Protein AF-A0A068VNN4-F1 (afdb_monomer_lite)

pLDDT: mean 89.15, std 11.1, range [49.12, 97.88]

Sequence (67 aa):
MHRHSLFQVAQKITSNTIMYLPKNVDLLEVEQLSWLSSPPLDIEIEENTVRGKLKAITVYFGDATIT

Secondary structure (DSSP, 8-state):
--HHHHHHHHHTT-S-EEEEEETTS-HHHHHHHHTTSSSPPPEEEEEEEETTEEEEEEEEEGGG---

InterPro domains:
  IPR019012 RNA cap guanine-N2 methyltransferase [PF09445] (5-63)
  IPR029063 S-adenosyl-L-methionine-dependent methyltransferase superfamily [G3DSA:3.40.50.150] (1-66)

Foldseek 3Di:
DPPLVVLVVVVVVDQWDKDKFFPPDDVVVVLVSQVVDVVRWDKDWAFDDDPNHTGIIMITTHPNDDD

Radius of gyration: 12.1 Å; chains: 1; bounding box: 30×30×28 Å

Organism: Coffea canephora (NCBI:txid49390)

Structure (mmCIF, N/CA/C/O backbone):
data_AF-A0A068VNN4-F1
#
_entry.id   AF-A0A068VNN4-F1
#
loop_
_atom_site.group_PDB
_atom_site.id
_atom_site.type_symbol
_atom_site.label_atom_id
_atom_site.label_alt_id
_atom_site.label_comp_id
_atom_site.label_asym_id
_atom_site.label_entity_id
_atom_site.label_seq_id
_atom_site.pdbx_PDB_ins_code
_atom_site.Cartn_x
_atom_site.Cartn_y
_atom_site.Cartn_z
_atom_site.occupancy
_atom_site.B_iso_or_equiv
_atom_site.auth_seq_id
_atom_s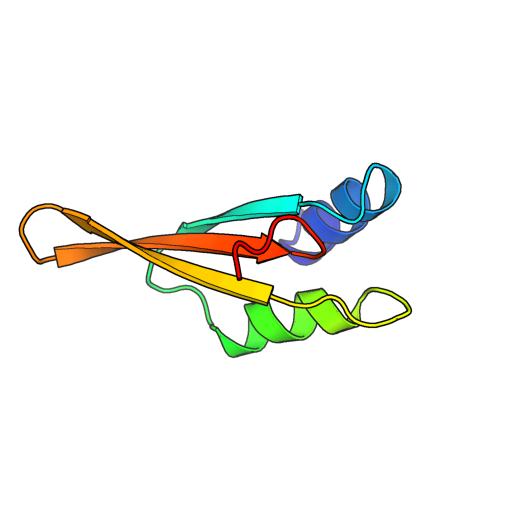ite.auth_comp_id
_atom_site.auth_asym_id
_atom_site.auth_atom_id
_atom_site.pdbx_PDB_model_num
ATOM 1 N N . MET A 1 1 ? 2.192 -18.715 2.222 1.00 49.12 1 MET A N 1
ATOM 2 C CA . MET A 1 1 ? 2.640 -17.611 1.345 1.00 49.12 1 MET A CA 1
ATOM 3 C C . MET A 1 1 ? 2.907 -16.399 2.222 1.00 49.12 1 MET A C 1
ATOM 5 O O . MET A 1 1 ? 2.027 -16.046 2.992 1.00 49.12 1 MET A O 1
ATOM 9 N N . HIS A 1 2 ? 4.104 -15.814 2.163 1.00 61.25 2 HIS A N 1
ATOM 10 C CA . HIS A 1 2 ? 4.409 -14.556 2.859 1.00 61.25 2 HIS A CA 1
ATOM 11 C C . HIS A 1 2 ? 3.816 -13.391 2.046 1.00 61.25 2 HIS A C 1
ATOM 13 O O . HIS A 1 2 ? 3.818 -13.458 0.822 1.00 61.25 2 HIS A O 1
ATOM 19 N N . ARG A 1 3 ? 3.294 -12.334 2.679 1.00 58.00 3 ARG A N 1
ATOM 20 C CA . ARG A 1 3 ? 2.621 -11.201 1.997 1.00 58.00 3 ARG A CA 1
ATOM 21 C C . ARG A 1 3 ? 3.404 -10.634 0.800 1.00 58.00 3 ARG A C 1
ATOM 23 O O . ARG A 1 3 ? 2.805 -10.391 -0.246 1.00 58.00 3 ARG A O 1
ATOM 30 N N . HIS A 1 4 ? 4.732 -10.539 0.907 1.00 60.91 4 HIS A N 1
ATOM 31 C CA . HIS A 1 4 ? 5.610 -10.095 -0.184 1.00 60.91 4 HIS A CA 1
ATOM 32 C C . HIS A 1 4 ? 5.466 -10.930 -1.466 1.00 60.91 4 HIS A C 1
ATOM 34 O O . HIS A 1 4 ? 5.519 -10.379 -2.563 1.00 60.91 4 HIS A O 1
ATOM 40 N N . SER A 1 5 ? 5.215 -12.243 -1.352 1.00 79.38 5 SER A N 1
ATOM 41 C CA . SER A 1 5 ? 5.066 -13.100 -2.532 1.00 79.38 5 SER A CA 1
ATOM 42 C C . SER A 1 5 ? 3.789 -12.798 -3.314 1.00 79.38 5 SER A C 1
ATOM 44 O O . SER A 1 5 ? 3.778 -12.972 -4.526 1.00 79.38 5 SER A O 1
ATOM 46 N N . LEU A 1 6 ? 2.719 -12.338 -2.650 1.00 89.88 6 LEU A N 1
ATOM 47 C CA . LEU A 1 6 ? 1.476 -11.983 -3.341 1.00 89.88 6 LEU A CA 1
ATOM 48 C C . LEU A 1 6 ? 1.632 -10.670 -4.113 1.00 89.88 6 LEU A C 1
ATOM 50 O O . LEU A 1 6 ? 1.255 -10.611 -5.280 1.00 89.88 6 LEU A O 1
ATOM 54 N N . PHE A 1 7 ? 2.239 -9.656 -3.490 1.00 90.12 7 PHE A N 1
ATOM 55 C CA . PHE A 1 7 ? 2.489 -8.372 -4.145 1.00 90.12 7 PHE A CA 1
ATOM 56 C C . PHE A 1 7 ? 3.385 -8.541 -5.380 1.00 90.12 7 PHE A C 1
ATOM 58 O O . PHE A 1 7 ? 3.022 -8.109 -6.465 1.00 90.12 7 PHE A O 1
ATOM 65 N N . GLN A 1 8 ? 4.493 -9.280 -5.270 1.00 89.38 8 GLN A N 1
ATOM 66 C CA . GLN A 1 8 ? 5.376 -9.547 -6.413 1.00 89.38 8 GLN A CA 1
ATOM 67 C C . GLN A 1 8 ? 4.695 -10.322 -7.550 1.00 89.38 8 GLN A C 1
ATOM 69 O O . GLN A 1 8 ? 5.046 -10.141 -8.714 1.00 89.38 8 GLN A O 1
ATOM 74 N N . VAL A 1 9 ? 3.741 -11.205 -7.238 1.00 92.44 9 VAL A N 1
ATOM 75 C CA . VAL A 1 9 ? 2.950 -11.899 -8.265 1.00 92.44 9 VAL A CA 1
ATOM 76 C C . VAL A 1 9 ? 1.978 -10.933 -8.941 1.00 92.44 9 VAL A C 1
ATOM 78 O O . VAL A 1 9 ? 1.889 -10.954 -10.165 1.00 92.44 9 VAL A O 1
ATOM 81 N N . ALA A 1 10 ? 1.307 -10.059 -8.184 1.00 91.88 10 ALA A N 1
ATOM 82 C CA . ALA A 1 10 ? 0.432 -9.026 -8.742 1.00 91.88 10 ALA A CA 1
ATOM 83 C C . ALA A 1 10 ? 1.203 -8.057 -9.659 1.00 91.88 10 ALA A C 1
ATOM 85 O O . ALA A 1 10 ? 0.771 -7.810 -10.782 1.00 91.88 10 ALA A O 1
ATOM 86 N N . GLN A 1 11 ? 2.404 -7.640 -9.245 1.00 90.25 11 GLN A N 1
ATOM 87 C CA . GLN A 1 11 ? 3.287 -6.755 -10.015 1.00 90.25 11 GLN A CA 1
ATOM 88 C C . GLN A 1 11 ? 3.744 -7.337 -11.360 1.00 90.25 11 GLN A C 1
ATOM 90 O O . GLN A 1 11 ? 4.098 -6.592 -12.268 1.00 90.25 11 GLN A O 1
ATOM 95 N N . LYS A 1 12 ? 3.724 -8.667 -11.528 1.00 91.62 12 LYS A N 1
ATOM 96 C CA . LYS A 1 12 ? 3.986 -9.301 -12.834 1.00 91.62 12 LYS A CA 1
ATOM 97 C C . LYS A 1 12 ? 2.823 -9.156 -13.815 1.00 91.62 12 LYS A C 1
ATOM 99 O O . LYS A 1 12 ? 3.012 -9.401 -15.002 1.00 91.62 12 LYS A O 1
ATOM 104 N N . ILE A 1 13 ? 1.633 -8.822 -13.323 1.00 93.62 13 ILE A N 1
ATOM 105 C CA . ILE A 1 13 ? 0.421 -8.634 -14.123 1.00 93.62 13 ILE A CA 1
ATOM 106 C C . ILE A 1 13 ? 0.238 -7.146 -14.431 1.00 93.62 13 ILE A C 1
ATOM 108 O O . ILE A 1 13 ? -0.016 -6.787 -15.576 1.00 93.62 13 ILE A O 1
ATOM 112 N N . THR A 1 14 ? 0.366 -6.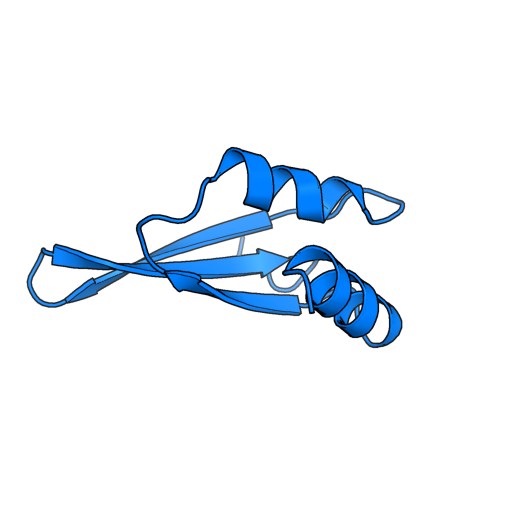286 -13.418 1.00 92.25 14 THR A N 1
ATOM 113 C CA . THR A 1 14 ? 0.190 -4.832 -13.534 1.00 92.25 14 THR A CA 1
ATOM 114 C C . THR A 1 14 ? 0.925 -4.103 -12.410 1.00 92.25 14 THR A C 1
ATOM 116 O O . THR A 1 14 ? 0.978 -4.605 -11.292 1.00 92.25 14 THR A O 1
ATOM 119 N N . SER A 1 15 ? 1.454 -2.907 -12.686 1.00 89.00 15 SER A N 1
ATOM 120 C CA . SER A 1 15 ? 1.970 -1.987 -11.659 1.00 89.00 15 SER A CA 1
ATOM 121 C C . SER A 1 15 ? 0.855 -1.315 -10.854 1.00 89.00 15 SER A C 1
ATOM 123 O O . SER A 1 15 ? 1.084 -0.881 -9.729 1.00 89.00 15 SER A O 1
ATOM 125 N N . ASN A 1 16 ? -0.353 -1.243 -11.420 1.00 92.44 16 ASN A N 1
ATOM 126 C CA . ASN A 1 16 ? -1.501 -0.572 -10.821 1.00 92.44 16 ASN A CA 1
ATOM 127 C C . ASN A 1 16 ? -2.272 -1.574 -9.962 1.00 92.44 16 ASN A C 1
ATOM 129 O O . ASN A 1 16 ? -3.187 -2.251 -10.439 1.00 92.44 16 ASN A O 1
ATOM 133 N N . THR A 1 17 ? -1.846 -1.706 -8.709 1.00 92.81 17 THR A N 1
ATOM 134 C CA . THR A 1 17 ? -2.377 -2.687 -7.757 1.00 92.81 17 THR A CA 1
ATOM 135 C C . THR A 1 17 ? -3.083 -1.978 -6.606 1.00 92.81 17 THR A C 1
ATOM 137 O O . THR A 1 17 ? -2.602 -0.968 -6.104 1.00 92.81 17 THR A O 1
ATOM 140 N N . ILE A 1 18 ? -4.206 -2.535 -6.147 1.00 95.12 18 ILE A N 1
ATOM 141 C CA . ILE A 1 18 ? -4.934 -2.054 -4.968 1.00 95.12 18 ILE A CA 1
ATOM 142 C C . ILE A 1 18 ? -4.960 -3.175 -3.928 1.00 95.12 18 ILE A C 1
ATOM 144 O O . ILE A 1 18 ? -5.360 -4.301 -4.231 1.00 95.12 18 ILE A O 1
ATOM 148 N N . MET A 1 19 ? -4.534 -2.885 -2.700 1.00 94.25 19 MET A N 1
ATOM 149 C CA . MET A 1 19 ? -4.506 -3.845 -1.596 1.00 94.25 19 MET A CA 1
ATOM 150 C C . MET A 1 19 ? -5.372 -3.376 -0.430 1.00 94.25 19 MET A C 1
ATOM 152 O O . MET A 1 19 ? -5.139 -2.318 0.141 1.00 94.25 19 MET A O 1
ATOM 156 N N . TYR A 1 20 ? -6.324 -4.210 -0.012 1.00 95.62 20 TYR A N 1
ATOM 157 C CA . TYR A 1 20 ? -7.087 -3.999 1.219 1.00 95.62 20 TYR A CA 1
ATOM 158 C C . TYR A 1 20 ? -6.409 -4.721 2.387 1.00 95.62 20 TYR A C 1
ATOM 160 O O . TYR A 1 20 ? -6.245 -5.945 2.352 1.00 95.62 20 TYR A O 1
ATOM 168 N N . LEU A 1 21 ? -5.995 -3.977 3.413 1.00 95.50 21 LEU A N 1
ATOM 169 C CA . LEU A 1 21 ? -5.157 -4.475 4.503 1.00 95.50 21 LEU A CA 1
ATOM 170 C C . LEU A 1 21 ? -5.787 -4.225 5.885 1.00 95.50 21 LEU A C 1
ATOM 172 O O . LEU A 1 21 ? -6.477 -3.224 6.091 1.00 95.50 21 LEU A O 1
ATOM 176 N N . PRO A 1 22 ? -5.528 -5.099 6.877 1.00 95.81 22 PRO A N 1
ATOM 177 C CA . PRO A 1 22 ? -5.924 -4.850 8.259 1.00 95.81 22 PRO A CA 1
ATOM 178 C C . PRO A 1 22 ? -5.329 -3.544 8.796 1.00 95.81 22 PRO A C 1
ATOM 180 O O . PRO A 1 22 ? -4.174 -3.224 8.531 1.00 95.81 22 PRO A O 1
ATOM 183 N N . LYS A 1 23 ? -6.083 -2.829 9.636 1.00 94.81 23 LYS A N 1
ATOM 184 C CA . LYS A 1 23 ? -5.660 -1.544 10.232 1.00 94.81 23 LYS A CA 1
ATOM 185 C C . LYS A 1 23 ? -4.389 -1.582 11.089 1.00 94.81 23 LYS A C 1
ATOM 187 O O . LYS A 1 23 ? -3.916 -0.537 11.506 1.00 94.81 23 LYS A O 1
ATOM 192 N N . ASN A 1 24 ? -3.927 -2.771 11.469 1.00 94.38 24 ASN A N 1
ATOM 193 C CA . ASN A 1 24 ? -2.753 -2.982 12.315 1.00 94.38 24 ASN A CA 1
ATOM 194 C C . ASN A 1 24 ? -1.530 -3.447 11.512 1.00 94.38 24 ASN A C 1
ATOM 196 O O . ASN A 1 24 ? -0.596 -3.982 12.102 1.00 94.38 24 ASN A O 1
ATOM 200 N N . VAL A 1 25 ? -1.569 -3.320 10.183 1.00 93.44 25 VAL A N 1
ATOM 201 C CA . VAL A 1 25 ? -0.399 -3.558 9.339 1.00 93.44 25 VAL A CA 1
ATOM 202 C C . VAL A 1 25 ? 0.687 -2.524 9.641 1.00 93.44 25 VAL A C 1
ATOM 204 O O . VAL A 1 25 ? 0.381 -1.369 9.932 1.00 93.44 25 VAL A O 1
ATOM 207 N N . ASP A 1 26 ? 1.947 -2.946 9.576 1.00 93.44 26 ASP A N 1
ATOM 208 C CA . ASP A 1 26 ? 3.083 -2.035 9.662 1.00 93.44 26 ASP A CA 1
ATOM 209 C C . ASP A 1 26 ? 3.173 -1.210 8.370 1.00 93.44 26 ASP A C 1
ATOM 211 O O . ASP A 1 26 ? 3.363 -1.760 7.282 1.00 93.44 26 ASP A O 1
ATOM 215 N N . LEU A 1 27 ? 3.001 0.109 8.485 1.00 91.38 27 LEU A N 1
ATOM 216 C CA . LEU A 1 27 ? 3.046 1.020 7.341 1.00 91.38 27 LEU A CA 1
ATOM 217 C C . LEU A 1 27 ? 4.438 1.069 6.706 1.00 91.38 27 LEU A C 1
ATOM 219 O O . LEU A 1 27 ? 4.531 1.215 5.491 1.00 91.38 27 LEU A O 1
ATOM 223 N N . LEU A 1 28 ? 5.505 0.852 7.483 1.00 92.62 28 LEU A N 1
ATOM 224 C CA . LEU A 1 28 ? 6.856 0.779 6.934 1.00 92.62 28 LEU A CA 1
ATOM 225 C C . LEU A 1 28 ? 7.019 -0.453 6.032 1.00 92.62 28 LEU A C 1
ATOM 227 O O . LEU A 1 28 ? 7.641 -0.373 4.975 1.00 92.62 28 LEU A O 1
ATOM 231 N N . GLU A 1 29 ? 6.425 -1.590 6.408 1.00 90.56 29 GLU A N 1
ATOM 232 C CA . GLU A 1 29 ? 6.412 -2.792 5.561 1.00 90.56 29 GLU A CA 1
ATOM 233 C C . GLU A 1 29 ? 5.617 -2.545 4.268 1.00 90.56 29 GLU A C 1
ATOM 235 O O . GLU A 1 29 ? 5.989 -3.042 3.207 1.00 90.56 29 GLU A O 1
ATOM 240 N N . VAL A 1 30 ? 4.529 -1.769 4.340 1.00 91.50 30 VAL A N 1
ATOM 241 C CA . VAL A 1 30 ? 3.726 -1.384 3.167 1.00 91.50 30 VAL A CA 1
ATOM 242 C C . VAL A 1 30 ? 4.519 -0.476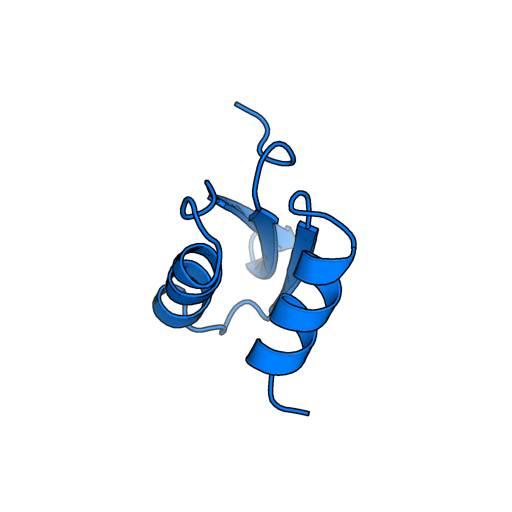 2.226 1.00 91.50 30 VAL A C 1
ATOM 244 O O . VAL A 1 30 ? 4.529 -0.735 1.025 1.00 91.50 30 VAL A O 1
ATOM 247 N N . GLU A 1 31 ? 5.224 0.529 2.746 1.00 90.75 31 GLU A N 1
ATOM 248 C CA . GLU A 1 31 ? 6.102 1.395 1.948 1.00 90.75 31 GLU A CA 1
ATOM 249 C C . GLU A 1 31 ? 7.208 0.596 1.252 1.00 90.75 31 GLU A C 1
ATOM 251 O O . GLU A 1 31 ? 7.441 0.760 0.057 1.00 90.75 31 GLU A O 1
ATOM 256 N N . GLN A 1 32 ? 7.834 -0.347 1.959 1.00 92.56 32 GLN A N 1
ATOM 257 C CA . GLN A 1 32 ? 8.872 -1.209 1.388 1.00 92.56 32 GLN A CA 1
ATOM 258 C C . GLN A 1 32 ? 8.381 -2.046 0.200 1.00 92.56 32 GLN A C 1
ATOM 260 O O . GLN A 1 32 ? 9.189 -2.413 -0.655 1.00 92.56 32 GLN A O 1
ATOM 265 N N . LEU A 1 33 ? 7.078 -2.347 0.107 1.00 91.25 33 LEU A N 1
ATOM 266 C CA . LEU A 1 33 ? 6.529 -3.024 -1.070 1.00 91.25 33 LEU A CA 1
ATOM 267 C C . LEU A 1 33 ? 6.696 -2.173 -2.330 1.00 91.25 33 LEU A C 1
ATOM 269 O O . LEU A 1 33 ? 7.010 -2.727 -3.382 1.00 91.25 33 LEU A O 1
ATOM 273 N N . SER A 1 34 ? 6.557 -0.847 -2.245 1.00 90.25 34 SER A N 1
ATOM 274 C CA . SER A 1 34 ? 6.666 0.020 -3.422 1.00 90.25 34 SER A CA 1
ATOM 275 C C . SER A 1 34 ? 8.071 -0.009 -4.035 1.00 90.25 34 SER A C 1
ATOM 277 O O . SER A 1 34 ? 8.217 0.036 -5.259 1.00 90.25 34 SER A O 1
ATOM 279 N N . TRP A 1 35 ? 9.096 -0.211 -3.200 1.00 91.19 35 TRP A N 1
ATOM 280 C CA . TRP A 1 35 ? 10.503 -0.324 -3.599 1.00 91.19 35 TRP A CA 1
ATOM 281 C C . TRP A 1 35 ? 10.851 -1.651 -4.276 1.00 91.19 35 TRP A C 1
ATOM 283 O O . TRP A 1 35 ? 11.927 -1.778 -4.858 1.00 91.19 35 TRP A O 1
ATOM 293 N N . LEU A 1 36 ? 9.966 -2.653 -4.225 1.00 88.38 36 LEU A N 1
ATOM 294 C CA . LEU A 1 36 ? 10.168 -3.922 -4.936 1.00 88.38 36 LEU A CA 1
ATOM 295 C C . LEU A 1 36 ? 9.994 -3.781 -6.457 1.00 88.38 36 LEU A C 1
ATOM 297 O O . LEU A 1 36 ? 10.269 -4.732 -7.191 1.00 88.38 36 LEU A O 1
ATOM 301 N N . SER A 1 37 ? 9.541 -2.616 -6.923 1.00 86.38 37 SER A N 1
ATOM 302 C CA . SER A 1 37 ? 9.392 -2.273 -8.338 1.00 86.38 37 SER A CA 1
ATOM 303 C C . SER A 1 37 ? 10.541 -1.385 -8.810 1.00 86.38 37 SER A C 1
ATOM 305 O O . SER A 1 37 ? 11.151 -0.665 -8.021 1.00 86.38 37 SER A O 1
ATOM 307 N N . SER A 1 38 ? 10.841 -1.426 -10.110 1.00 86.81 38 SER A N 1
ATOM 308 C CA . SER A 1 38 ? 11.819 -0.533 -10.736 1.00 86.81 38 SER A CA 1
ATOM 309 C C . SER A 1 38 ? 11.174 0.165 -11.942 1.00 86.81 38 SER A C 1
ATOM 311 O O . SER A 1 38 ? 10.897 -0.518 -12.932 1.00 86.81 38 SER A O 1
ATOM 313 N N . PRO A 1 39 ? 10.911 1.486 -11.875 1.00 89.44 39 PRO A N 1
ATOM 314 C CA . PRO A 1 39 ? 11.147 2.382 -10.730 1.00 89.44 39 PRO A CA 1
ATOM 315 C C . PRO A 1 39 ? 10.239 2.066 -9.517 1.00 89.44 39 PRO A C 1
ATOM 317 O O . PRO A 1 39 ? 9.244 1.352 -9.682 1.00 89.44 39 PRO A O 1
ATOM 320 N N . PRO A 1 40 ? 10.572 2.561 -8.303 1.00 91.88 40 PRO A N 1
ATOM 321 C CA . PRO A 1 40 ? 9.673 2.476 -7.154 1.00 91.88 40 PRO A CA 1
ATOM 322 C C . PRO A 1 40 ? 8.305 3.072 -7.485 1.00 91.88 40 PRO A C 1
ATOM 324 O O . PRO A 1 40 ? 8.229 4.057 -8.219 1.00 91.88 40 PRO A O 1
ATOM 327 N N . LEU A 1 41 ? 7.240 2.470 -6.959 1.00 92.62 41 LEU A N 1
ATOM 328 C CA . LEU A 1 41 ? 5.884 2.958 -7.205 1.00 92.62 41 LEU A CA 1
ATOM 329 C C . LEU A 1 41 ? 5.485 4.064 -6.231 1.00 92.62 41 LEU A C 1
ATOM 331 O O . LEU A 1 41 ? 5.812 4.001 -5.044 1.00 92.62 41 LEU A O 1
ATOM 335 N N . ASP A 1 42 ? 4.689 5.006 -6.729 1.00 93.06 42 ASP A N 1
ATOM 336 C CA . ASP A 1 42 ? 3.913 5.901 -5.879 1.00 93.06 42 ASP A CA 1
ATOM 337 C C . ASP A 1 42 ? 2.852 5.107 -5.115 1.00 93.06 42 ASP A C 1
ATOM 339 O O . ASP A 1 42 ? 2.345 4.083 -5.597 1.00 93.06 42 ASP A O 1
ATOM 343 N N . ILE A 1 43 ? 2.549 5.567 -3.901 1.00 93.88 43 ILE A N 1
ATOM 344 C CA . ILE A 1 43 ? 1.559 4.944 -3.029 1.00 93.88 43 ILE A C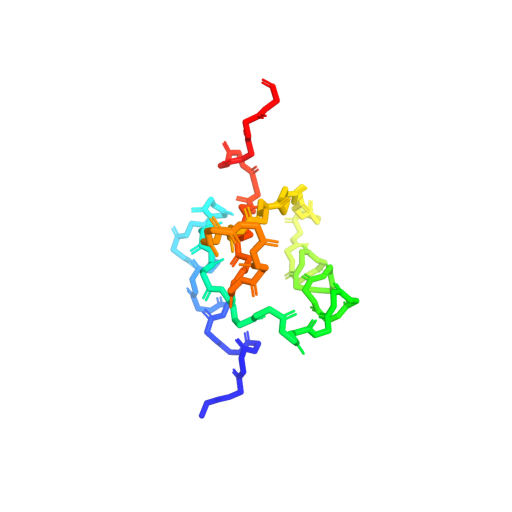A 1
ATOM 345 C C . ILE A 1 43 ? 0.593 5.976 -2.461 1.00 93.88 43 ILE A C 1
ATOM 347 O O . ILE A 1 43 ? 0.985 7.081 -2.092 1.00 93.88 43 ILE A O 1
ATOM 351 N N . GLU A 1 44 ? -0.657 5.565 -2.311 1.00 95.12 44 GLU A N 1
ATOM 352 C CA . GLU A 1 44 ? -1.676 6.301 -1.572 1.00 95.12 44 GLU A CA 1
ATOM 353 C C . GLU A 1 44 ? -2.334 5.361 -0.564 1.00 95.12 44 GLU A C 1
ATOM 355 O O . GLU A 1 44 ? -2.619 4.200 -0.870 1.00 95.12 44 GLU A O 1
ATOM 360 N N . ILE A 1 45 ? -2.552 5.853 0.655 1.00 94.62 45 ILE A N 1
ATOM 361 C CA . ILE A 1 45 ? -3.141 5.079 1.746 1.00 94.62 45 ILE A CA 1
ATOM 362 C C . ILE A 1 45 ? -4.447 5.745 2.163 1.00 94.62 45 ILE A C 1
ATOM 364 O O . ILE A 1 45 ? -4.453 6.846 2.709 1.00 94.62 45 ILE A O 1
ATOM 368 N N . GLU A 1 46 ? -5.550 5.036 1.959 1.00 95.88 46 GLU A N 1
ATOM 369 C CA . GLU A 1 46 ? -6.885 5.456 2.364 1.00 95.88 46 GLU A CA 1
ATOM 370 C C . GLU A 1 46 ? -7.314 4.725 3.641 1.00 95.88 46 GLU A C 1
ATOM 372 O O . GLU A 1 46 ? -7.326 3.490 3.721 1.00 95.88 46 GLU A O 1
ATOM 377 N N . GLU A 1 47 ? -7.718 5.487 4.655 1.00 96.12 47 GLU A N 1
ATOM 378 C CA . GLU A 1 47 ? -8.268 4.938 5.889 1.00 96.12 47 GLU A CA 1
ATOM 379 C C . GLU A 1 47 ? -9.737 4.532 5.734 1.00 96.12 47 GLU A C 1
ATOM 381 O O . GLU A 1 47 ? -10.623 5.352 5.498 1.00 96.12 47 GLU A O 1
ATOM 386 N N . ASN A 1 48 ? -10.039 3.263 6.011 1.00 97.12 48 ASN A N 1
ATOM 387 C CA . ASN A 1 48 ? -11.413 2.778 6.036 1.00 97.12 48 ASN A CA 1
ATOM 388 C C . ASN A 1 48 ? -11.980 2.861 7.454 1.00 97.12 48 ASN A C 1
ATOM 390 O O . ASN A 1 48 ? -11.697 2.019 8.321 1.00 97.12 48 ASN A O 1
ATOM 394 N N . THR A 1 49 ? -12.834 3.856 7.682 1.00 97.69 49 THR A N 1
ATOM 395 C CA . THR A 1 49 ? -13.439 4.132 8.987 1.00 97.69 49 THR A CA 1
ATOM 396 C C . THR A 1 49 ? -14.931 3.801 9.008 1.00 97.69 49 THR A C 1
ATOM 398 O O . THR A 1 49 ? -15.709 4.272 8.186 1.00 97.69 49 THR A O 1
ATOM 401 N N . VAL A 1 50 ? -15.370 3.028 10.009 1.00 97.50 50 VAL A N 1
ATOM 402 C CA . VAL A 1 50 ? -16.792 2.716 10.237 1.00 97.50 50 VAL A CA 1
ATOM 403 C C . VAL A 1 50 ? -17.214 3.285 11.582 1.00 97.50 50 VAL A C 1
ATOM 405 O O . VAL A 1 50 ? -16.714 2.857 12.626 1.00 97.50 50 VAL A O 1
ATOM 408 N N . ARG A 1 51 ? -18.159 4.235 11.562 1.00 96.69 51 ARG A N 1
ATOM 409 C CA . ARG A 1 51 ? -18.658 4.943 12.759 1.00 96.69 51 ARG A CA 1
ATOM 410 C C . ARG A 1 51 ? -17.528 5.582 13.582 1.00 96.69 51 ARG A C 1
ATOM 412 O O . ARG A 1 51 ? -17.454 5.391 14.794 1.00 96.69 51 ARG A O 1
ATOM 419 N N . GLY A 1 52 ? -16.605 6.266 12.906 1.00 95.38 52 GLY A N 1
ATOM 420 C CA . GLY A 1 52 ? -15.459 6.929 13.541 1.00 95.38 52 GLY A CA 1
ATOM 421 C C . GLY A 1 52 ? -14.370 5.985 14.065 1.00 95.38 52 GLY A C 1
ATOM 422 O O . GLY A 1 52 ? -13.434 6.441 14.709 1.00 95.38 52 GLY A O 1
ATOM 423 N N . LYS A 1 53 ? -14.471 4.669 13.822 1.00 96.69 53 LYS A N 1
ATOM 424 C CA . LYS A 1 53 ? -13.433 3.697 14.187 1.00 96.69 53 LYS A CA 1
ATOM 425 C C . LYS A 1 53 ? -12.734 3.154 12.946 1.00 96.69 53 LYS A C 1
ATOM 427 O O . LYS A 1 53 ? -13.394 2.519 12.123 1.00 96.69 53 LYS A O 1
ATOM 432 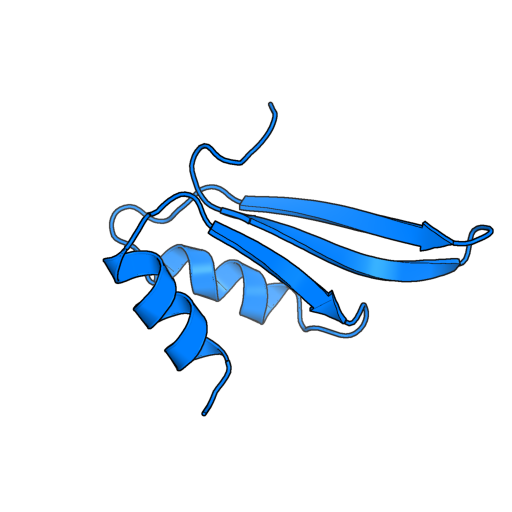N N . LEU A 1 54 ? -11.410 3.301 12.886 1.00 96.94 54 LEU A N 1
ATOM 433 C CA . LEU A 1 54 ? -10.570 2.683 11.861 1.00 96.94 54 LEU A CA 1
ATOM 434 C C . LEU A 1 54 ? -10.746 1.156 11.868 1.00 96.94 54 LEU A C 1
ATOM 436 O O . LEU A 1 54 ? -10.696 0.503 12.928 1.00 96.94 54 LEU A O 1
ATOM 440 N N . LYS A 1 55 ? -10.988 0.590 10.684 1.00 97.06 55 LYS A N 1
ATOM 441 C CA . LYS A 1 55 ? -11.205 -0.847 10.458 1.00 97.06 55 LYS A CA 1
ATOM 442 C C . LYS A 1 55 ? -10.125 -1.468 9.588 1.00 97.06 55 LYS A C 1
ATOM 444 O O . LYS A 1 55 ? -9.677 -2.567 9.910 1.00 97.06 55 LYS A O 1
ATOM 449 N N . ALA A 1 56 ? -9.696 -0.756 8.557 1.00 97.88 56 ALA A N 1
ATOM 450 C CA . ALA A 1 56 ? -8.732 -1.222 7.573 1.00 97.88 56 ALA A CA 1
ATOM 451 C C . ALA A 1 56 ? -8.074 -0.031 6.872 1.00 97.88 56 ALA A C 1
ATOM 453 O O . ALA A 1 56 ? -8.482 1.111 7.085 1.00 97.88 56 ALA A O 1
ATOM 454 N N . ILE A 1 57 ? -7.107 -0.322 6.012 1.00 97.31 57 ILE A N 1
ATOM 455 C CA . ILE A 1 57 ? -6.582 0.628 5.035 1.00 97.31 57 ILE A CA 1
ATOM 456 C C . ILE A 1 57 ? -6.706 0.035 3.629 1.00 97.31 57 ILE A C 1
ATOM 458 O O . ILE A 1 57 ? -6.616 -1.185 3.462 1.00 97.31 57 ILE A O 1
ATOM 462 N N . THR A 1 58 ? -6.901 0.892 2.635 1.00 96.69 58 THR A N 1
ATOM 463 C CA . THR A 1 58 ? -6.745 0.549 1.220 1.00 96.69 58 THR A CA 1
ATOM 464 C C . THR A 1 58 ? -5.467 1.213 0.734 1.00 96.69 58 THR A C 1
ATOM 466 O O . THR A 1 58 ? -5.2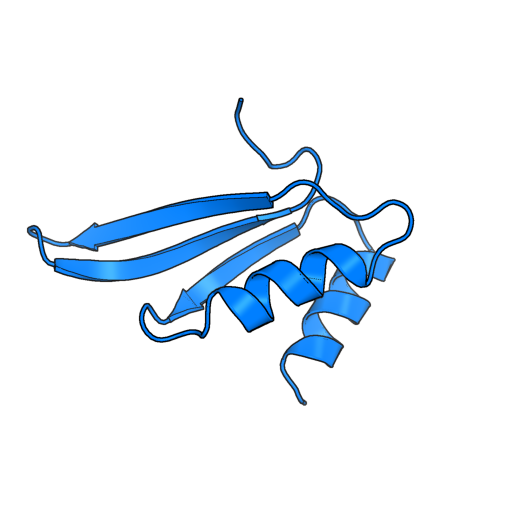87 2.407 0.944 1.00 96.69 58 THR A O 1
ATOM 469 N N . VAL A 1 59 ? -4.568 0.444 0.128 1.00 95.56 59 VAL A N 1
ATOM 470 C CA . VAL A 1 59 ? -3.311 0.952 -0.428 1.00 95.56 59 VAL A CA 1
ATOM 471 C C . VAL A 1 59 ? -3.381 0.863 -1.941 1.00 95.56 59 VAL A C 1
ATOM 473 O O . VAL A 1 59 ? -3.573 -0.229 -2.482 1.00 95.56 59 VAL A O 1
ATOM 476 N N . TYR A 1 60 ? -3.219 1.997 -2.604 1.00 95.31 60 TYR A N 1
ATOM 477 C CA . TYR A 1 60 ? -3.148 2.117 -4.053 1.00 95.31 60 TYR A CA 1
ATOM 478 C C . TYR A 1 60 ? -1.678 2.240 -4.452 1.00 95.31 60 TYR A C 1
ATOM 480 O O . TYR A 1 60 ? -0.951 3.026 -3.853 1.00 95.31 60 TYR A O 1
ATOM 488 N N . PHE A 1 61 ? -1.236 1.451 -5.430 1.00 94.00 61 PHE A N 1
ATOM 489 C CA . PHE A 1 61 ? 0.128 1.466 -5.962 1.00 94.00 61 PHE A CA 1
ATOM 490 C C . PHE A 1 61 ? 0.116 1.903 -7.433 1.00 94.00 61 PHE A C 1
ATOM 492 O O . PHE A 1 61 ? -0.748 1.459 -8.195 1.00 94.00 61 PHE A O 1
ATOM 499 N N . GLY A 1 62 ? 1.095 2.714 -7.843 1.00 91.31 62 GLY A N 1
ATOM 500 C CA . GLY A 1 62 ? 1.258 3.173 -9.228 1.00 91.31 62 GLY A CA 1
ATOM 501 C C . GLY A 1 62 ? 0.238 4.244 -9.630 1.00 91.31 62 GLY A C 1
ATOM 502 O O . GLY A 1 62 ? -0.149 5.083 -8.819 1.00 91.31 62 GLY A O 1
ATOM 503 N N . ASP A 1 63 ? -0.265 4.178 -10.864 1.00 86.12 63 ASP A N 1
ATOM 504 C CA . ASP A 1 63 ? -1.239 5.152 -11.394 1.00 86.12 63 ASP A CA 1
ATOM 505 C C . ASP A 1 63 ? -2.667 4.910 -10.868 1.00 86.12 63 ASP A C 1
ATOM 507 O O . ASP A 1 63 ? -3.621 5.553 -11.298 1.00 86.12 63 ASP A O 1
ATOM 511 N N . ALA A 1 64 ? -2.841 3.938 -9.965 1.00 75.19 64 ALA A N 1
ATOM 512 C CA . ALA A 1 64 ? -4.084 3.767 -9.216 1.00 75.19 64 ALA A CA 1
ATOM 513 C C . ALA A 1 64 ? -4.256 4.829 -8.115 1.00 75.19 64 ALA A C 1
ATOM 515 O O . ALA A 1 64 ? -5.307 4.861 -7.477 1.00 75.19 64 ALA A O 1
ATOM 516 N N . THR A 1 65 ? -3.232 5.651 -7.875 1.00 69.56 65 THR A N 1
ATOM 517 C CA . THR A 1 65 ? -3.299 6.804 -6.977 1.00 69.56 65 THR A CA 1
ATOM 518 C C . THR A 1 65 ? -4.200 7.885 -7.584 1.00 69.56 65 THR A C 1
ATOM 520 O O . THR A 1 65 ? -4.146 8.164 -8.783 1.00 69.56 65 THR A O 1
ATOM 523 N N . ILE A 1 66 ? -5.075 8.476 -6.774 1.00 62.41 66 ILE A N 1
ATOM 524 C CA . ILE A 1 66 ? -5.975 9.552 -7.189 1.00 62.41 66 ILE A CA 1
ATOM 525 C C . ILE A 1 66 ? -5.389 10.849 -6.629 1.00 62.41 66 ILE A C 1
ATOM 527 O O . ILE A 1 66 ? -5.682 11.240 -5.504 1.00 62.41 66 ILE A O 1
ATOM 531 N N . THR A 1 67 ? -4.525 11.504 -7.410 1.00 53.50 67 THR A N 1
ATOM 532 C CA . THR A 1 67 ? -4.088 12.883 -7.111 1.00 53.50 67 THR A CA 1
ATOM 533 C C . THR A 1 67 ? -5.126 13.897 -7.580 1.00 53.50 67 THR A C 1
ATOM 535 O O . THR A 1 67 ? -5.649 13.726 -8.706 1.00 53.50 67 THR A O 1
#